Protein AF-A0A2V8HKM1-F1 (afdb_monomer_lite)

Radius of gyration: 19.68 Å; chains: 1; bounding box: 45×46×52 Å

Foldseek 3Di:
DDPLVLLLCPLLPVDDDPPPDDSVVRSVVVVVLLVLLVVVCVVPPDPFDDLVQLVVQLVSSCVSNPPVNVVSCVSRVDDSVNSSVSSRSVVRSVRVLCVVLNPWDADDLVLLVVQCVVPQVVQDDPNDGDDSVVCSVVSRRVSRVVVSVVVSVVVSVVSVVPDDDDDDPPPDPDD

Sequence (175 aa):
MTLTDLRAAIGLGVIQIPAGADPIAAGTQLMIDRQLELLEVQRFPPPEPQPAAVAAEAGRLKMTAAARLPQLMQTTGLNDQRIADIARDNLRIAAYIDQRFGITVQVSDEEVANYYRTHEAEFTRGGETILFEDAVATARQRASNERRRAIIDQWIRDLRTRADVALNPATASAP

Secondary structure (DSSP, 8-state):
--HHHHHHHHHTTSS-PPTTS-HHHHHHHHHHHHHHHHHHHHHSPPPPPPHHHHHHHHHHHHHHHGGGHHHHHHHH---HHHHHHHHHHHHHHHHHHHHHH-S-----HHHHHHHHHHTGGGTEETTEEPPHHHHHHHHHHHHHHHHHHHHHHHHHHHHHHHS--------PPP-

Structure (mmCIF, N/CA/C/O backbone):
data_AF-A0A2V8HKM1-F1
#
_entry.id   AF-A0A2V8HKM1-F1
#
loop_
_atom_site.group_PDB
_atom_site.id
_atom_site.type_symbol
_atom_site.label_atom_id
_atom_site.label_alt_id
_atom_site.label_comp_id
_atom_site.label_asym_id
_atom_site.label_entity_id
_atom_site.label_seq_id
_atom_site.pdbx_PDB_ins_code
_atom_site.Cartn_x
_atom_site.Cartn_y
_atom_site.Cartn_z
_atom_site.occupancy
_atom_site.B_iso_or_equiv
_atom_site.auth_seq_id
_atom_site.auth_comp_id
_atom_site.auth_asym_id
_atom_site.auth_atom_id
_atom_site.pdbx_PDB_model_num
ATOM 1 N N . MET A 1 1 ? 4.052 -10.557 -16.174 1.00 84.81 1 MET A N 1
ATOM 2 C CA . MET A 1 1 ? 4.865 -10.578 -14.940 1.00 84.81 1 MET A CA 1
ATOM 3 C C . MET A 1 1 ? 5.724 -11.831 -14.934 1.00 84.81 1 MET A C 1
ATOM 5 O O . MET A 1 1 ? 5.249 -12.879 -15.352 1.00 84.81 1 MET A O 1
ATOM 9 N N . THR A 1 2 ? 6.960 -11.720 -14.465 1.00 91.62 2 THR A N 1
ATOM 10 C CA . THR A 1 2 ? 7.938 -12.807 -14.335 1.00 91.62 2 THR A CA 1
ATOM 11 C C . THR A 1 2 ? 8.288 -13.073 -12.865 1.00 91.62 2 THR A C 1
ATOM 13 O O . THR A 1 2 ? 8.000 -12.258 -11.987 1.00 91.62 2 THR A O 1
ATOM 16 N N . LEU A 1 3 ? 8.973 -14.188 -12.581 1.00 91.06 3 LEU A N 1
ATOM 17 C CA . LEU A 1 3 ? 9.544 -14.446 -11.249 1.00 91.06 3 LEU A CA 1
ATOM 18 C C . LEU A 1 3 ? 10.564 -13.366 -10.842 1.00 91.06 3 LEU A C 1
ATOM 20 O O . LEU A 1 3 ? 10.710 -13.053 -9.662 1.00 91.06 3 LEU A O 1
ATOM 24 N N . THR A 1 4 ? 11.252 -12.777 -11.819 1.00 93.94 4 THR A N 1
ATOM 25 C CA . THR A 1 4 ? 12.186 -11.671 -11.606 1.00 93.94 4 THR A CA 1
ATOM 26 C C . THR A 1 4 ? 11.466 -10.408 -11.134 1.00 93.94 4 THR A C 1
ATOM 28 O O . THR A 1 4 ? 11.900 -9.802 -10.154 1.00 93.94 4 THR A O 1
ATOM 31 N N . ASP A 1 5 ? 10.330 -10.066 -11.752 1.00 94.00 5 ASP A N 1
ATOM 32 C CA . ASP A 1 5 ? 9.486 -8.943 -11.315 1.00 94.00 5 ASP A CA 1
ATOM 33 C C . ASP A 1 5 ? 8.982 -9.156 -9.883 1.00 94.00 5 ASP A C 1
ATOM 35 O O . ASP A 1 5 ? 8.984 -8.231 -9.072 1.00 94.00 5 ASP A O 1
ATOM 39 N N . LEU A 1 6 ? 8.599 -10.393 -9.548 1.00 95.94 6 LEU A N 1
ATOM 40 C CA . LEU A 1 6 ? 8.152 -10.739 -8.204 1.00 95.94 6 LEU A CA 1
ATOM 41 C C . LEU A 1 6 ? 9.266 -10.547 -7.163 1.00 95.94 6 LEU A C 1
ATOM 43 O O . LEU A 1 6 ? 9.050 -9.926 -6.122 1.00 95.94 6 LEU A O 1
ATOM 47 N N . ARG A 1 7 ? 10.479 -11.036 -7.450 1.00 95.31 7 ARG A N 1
ATOM 48 C CA . ARG A 1 7 ? 11.648 -10.856 -6.571 1.00 95.31 7 ARG A CA 1
ATOM 49 C C . ARG A 1 7 ? 11.988 -9.380 -6.372 1.00 95.31 7 ARG A C 1
ATOM 51 O O . ARG A 1 7 ? 12.264 -8.974 -5.246 1.00 95.31 7 ARG A O 1
ATOM 58 N N . ALA A 1 8 ? 11.931 -8.585 -7.440 1.00 96.31 8 ALA A N 1
ATOM 59 C CA . ALA A 1 8 ? 12.118 -7.138 -7.384 1.00 96.31 8 ALA A CA 1
ATOM 60 C C . ALA A 1 8 ? 11.070 -6.465 -6.482 1.00 96.31 8 ALA A C 1
ATOM 62 O O . ALA A 1 8 ? 11.432 -5.685 -5.601 1.00 96.31 8 ALA A O 1
ATOM 63 N N . ALA A 1 9 ? 9.789 -6.806 -6.651 1.00 97.31 9 ALA A N 1
ATOM 64 C CA . ALA A 1 9 ? 8.695 -6.241 -5.865 1.00 97.31 9 ALA A CA 1
ATOM 65 C C . ALA A 1 9 ? 8.812 -6.565 -4.367 1.00 97.31 9 ALA A C 1
ATOM 67 O O . ALA A 1 9 ? 8.634 -5.673 -3.538 1.00 97.31 9 ALA A O 1
ATOM 68 N N . ILE A 1 10 ? 9.162 -7.808 -4.016 1.00 96.75 10 ILE A N 1
ATOM 69 C CA . ILE A 1 10 ? 9.413 -8.207 -2.621 1.00 96.75 10 ILE A CA 1
ATOM 70 C C . ILE A 1 10 ? 10.637 -7.464 -2.071 1.00 96.75 10 ILE A C 1
ATOM 72 O O . ILE A 1 10 ? 10.583 -6.902 -0.981 1.00 96.75 10 ILE A O 1
ATOM 76 N N . GLY A 1 11 ? 11.742 -7.437 -2.823 1.00 96.25 11 GLY A N 1
ATOM 77 C CA . GLY A 1 11 ? 13.002 -6.839 -2.374 1.00 96.25 11 GLY A CA 1
ATOM 78 C C . GLY A 1 11 ? 12.931 -5.325 -2.155 1.00 96.25 11 GLY A C 1
ATOM 79 O O . GLY A 1 11 ? 13.565 -4.817 -1.235 1.00 96.25 11 GLY A O 1
ATOM 80 N N . LEU A 1 12 ? 12.139 -4.615 -2.963 1.00 97.62 12 LEU A N 1
ATOM 81 C CA . LEU A 1 12 ? 11.856 -3.184 -2.797 1.00 97.62 12 LEU A CA 1
ATOM 82 C C . LEU A 1 12 ? 10.738 -2.902 -1.776 1.00 97.62 12 LEU A C 1
ATOM 84 O O . LEU A 1 12 ? 10.466 -1.741 -1.481 1.00 97.62 12 LEU A O 1
ATOM 88 N N . GLY A 1 13 ? 10.059 -3.935 -1.266 1.00 96.69 13 GLY A N 1
ATOM 89 C CA . GLY A 1 13 ? 8.906 -3.793 -0.375 1.00 96.69 13 GLY A CA 1
ATOM 90 C C . GLY A 1 13 ? 7.668 -3.181 -1.035 1.00 96.69 13 GLY A C 1
ATOM 91 O O . GLY A 1 13 ? 6.828 -2.610 -0.343 1.00 96.69 13 GLY A O 1
ATOM 92 N N . VAL A 1 14 ? 7.545 -3.297 -2.362 1.00 97.56 14 VAL A N 1
ATOM 93 C CA . VAL A 1 14 ? 6.332 -2.928 -3.118 1.00 97.56 14 VAL A CA 1
ATOM 94 C C . VAL A 1 14 ? 5.162 -3.813 -2.698 1.00 97.56 14 VAL A C 1
ATOM 96 O O . VAL A 1 14 ? 4.033 -3.347 -2.594 1.00 97.56 14 VAL A O 1
ATOM 99 N N . ILE A 1 15 ? 5.455 -5.086 -2.435 1.00 96.81 15 ILE A N 1
ATOM 100 C CA . ILE A 1 15 ? 4.545 -6.039 -1.806 1.00 96.81 15 ILE A CA 1
ATOM 101 C C . ILE A 1 15 ? 5.209 -6.599 -0.548 1.00 96.81 15 ILE A C 1
ATOM 103 O O . ILE A 1 15 ? 6.432 -6.748 -0.495 1.00 96.81 15 ILE A O 1
ATOM 107 N N . GLN A 1 16 ? 4.405 -6.933 0.457 1.00 94.31 16 GLN A N 1
ATOM 108 C CA . GLN A 1 16 ? 4.875 -7.508 1.716 1.00 94.31 16 GLN A CA 1
ATOM 109 C C . GLN A 1 16 ? 4.317 -8.918 1.872 1.00 94.31 16 GLN A C 1
ATOM 111 O O . GLN A 1 16 ? 3.106 -9.119 1.844 1.00 94.31 16 GLN A O 1
ATOM 116 N N . ILE A 1 17 ? 5.208 -9.896 2.027 1.00 95.00 17 ILE A N 1
ATOM 117 C CA . ILE A 1 17 ? 4.816 -11.293 2.215 1.00 95.00 17 ILE A CA 1
ATOM 118 C C . ILE A 1 17 ? 4.421 -11.504 3.683 1.00 95.00 17 ILE A C 1
ATOM 120 O O . ILE A 1 17 ? 5.228 -11.191 4.563 1.00 95.00 17 ILE A O 1
ATOM 124 N N . PRO A 1 18 ? 3.219 -12.040 3.969 1.00 91.88 18 PRO A N 1
ATOM 125 C CA . PRO A 1 18 ? 2.830 -12.395 5.329 1.00 91.88 18 PRO A CA 1
ATOM 126 C C . PRO A 1 18 ? 3.816 -13.380 5.967 1.00 91.88 18 PRO A C 1
ATOM 128 O O . PRO A 1 18 ? 4.324 -14.289 5.307 1.00 91.88 18 PRO A O 1
ATOM 131 N N . ALA A 1 19 ? 4.071 -13.223 7.267 1.00 91.44 19 ALA A N 1
ATOM 132 C CA . ALA A 1 19 ? 4.959 -14.122 7.996 1.00 91.44 19 ALA A CA 1
ATOM 133 C C . ALA A 1 19 ? 4.460 -15.577 7.909 1.00 91.44 19 ALA A C 1
ATOM 135 O O . ALA A 1 19 ? 3.284 -15.851 8.135 1.00 91.44 19 ALA A O 1
ATOM 136 N N . GLY A 1 20 ? 5.360 -16.504 7.570 1.00 92.19 20 GLY A N 1
ATOM 137 C CA . GLY A 1 20 ? 5.046 -17.931 7.429 1.00 92.19 20 GLY A CA 1
ATOM 138 C C . GLY A 1 20 ? 4.377 -18.339 6.109 1.00 92.19 20 GLY A C 1
ATOM 139 O O . GLY A 1 20 ? 4.155 -19.530 5.908 1.00 92.19 20 GLY A O 1
ATOM 140 N N . ALA A 1 21 ? 4.080 -17.403 5.200 1.00 94.25 21 ALA A N 1
ATOM 141 C CA . ALA A 1 21 ? 3.540 -17.722 3.878 1.00 94.25 21 ALA A CA 1
ATOM 142 C C . ALA A 1 21 ? 4.644 -18.101 2.872 1.00 94.25 21 ALA A C 1
ATOM 144 O O . ALA A 1 21 ? 5.771 -17.611 2.959 1.00 94.25 21 ALA A O 1
ATOM 145 N N . ASP A 1 22 ? 4.302 -18.923 1.872 1.00 94.38 22 ASP A N 1
ATOM 146 C CA . ASP A 1 22 ? 5.178 -19.174 0.724 1.00 94.38 22 ASP A CA 1
ATOM 147 C C . ASP A 1 22 ? 5.366 -17.871 -0.085 1.00 94.38 22 ASP A C 1
ATOM 149 O O . ASP A 1 22 ? 4.377 -17.321 -0.590 1.00 94.38 22 ASP A O 1
ATOM 153 N N . PRO A 1 23 ? 6.602 -17.354 -0.235 1.00 92.94 23 PRO A N 1
ATOM 154 C CA . PRO A 1 23 ? 6.833 -16.067 -0.889 1.00 92.94 23 PRO A CA 1
ATOM 155 C C . PRO A 1 23 ? 6.437 -16.029 -2.364 1.00 92.94 23 PRO A C 1
ATOM 157 O O . PRO A 1 23 ? 6.061 -14.969 -2.864 1.00 92.94 23 PRO A O 1
ATOM 160 N N . ILE A 1 24 ? 6.522 -17.159 -3.072 1.00 93.25 24 ILE A N 1
ATOM 161 C CA . ILE A 1 24 ? 6.178 -17.231 -4.492 1.00 93.25 24 ILE A CA 1
ATOM 162 C C . ILE A 1 24 ? 4.661 -17.234 -4.636 1.00 93.25 24 ILE A C 1
ATOM 164 O O . ILE A 1 24 ? 4.122 -16.414 -5.378 1.00 93.25 24 ILE A O 1
ATOM 168 N N . ALA A 1 25 ? 3.965 -18.112 -3.915 1.00 92.75 25 ALA A N 1
ATOM 169 C CA . ALA A 1 25 ? 2.516 -18.227 -4.006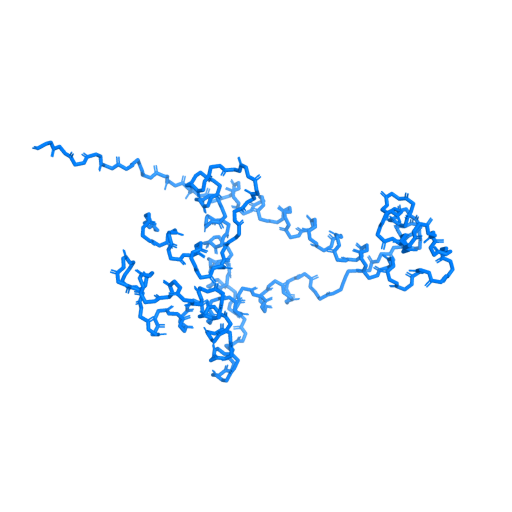 1.00 92.75 25 ALA A CA 1
ATOM 170 C C . ALA A 1 25 ? 1.822 -16.948 -3.512 1.00 92.75 25 ALA A C 1
ATOM 172 O O . ALA A 1 25 ? 1.044 -16.346 -4.254 1.00 92.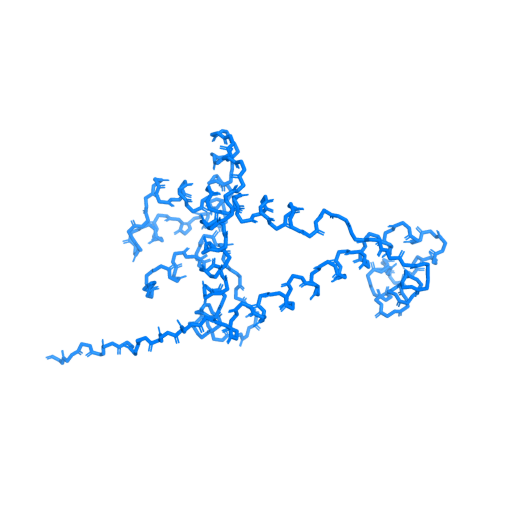75 25 ALA A O 1
ATOM 173 N N . ALA A 1 26 ? 2.148 -16.485 -2.299 1.00 95.06 26 ALA A N 1
ATOM 174 C CA . ALA A 1 26 ? 1.550 -15.276 -1.733 1.00 95.06 26 ALA A CA 1
ATOM 175 C C . ALA A 1 26 ? 1.937 -14.027 -2.533 1.00 95.06 26 ALA A C 1
ATOM 177 O O . ALA A 1 26 ? 1.089 -13.192 -2.846 1.00 95.06 26 ALA A O 1
ATOM 178 N N . GLY A 1 27 ? 3.206 -13.923 -2.928 1.00 95.56 27 GLY A N 1
ATOM 179 C CA . GLY A 1 27 ? 3.693 -12.796 -3.706 1.00 95.56 27 GLY A CA 1
ATOM 180 C C . GLY A 1 27 ? 3.072 -12.718 -5.102 1.00 95.56 27 GLY A C 1
ATOM 181 O O . GLY A 1 27 ? 2.729 -11.629 -5.556 1.00 95.56 27 GLY A O 1
ATOM 182 N N . THR A 1 28 ? 2.846 -13.860 -5.758 1.00 95.44 28 THR A N 1
ATOM 183 C CA . THR A 1 28 ? 2.128 -13.911 -7.042 1.00 95.44 28 THR A CA 1
ATOM 184 C C . THR A 1 28 ? 0.710 -13.371 -6.895 1.00 95.44 28 THR A C 1
ATOM 186 O O . THR A 1 28 ? 0.285 -12.571 -7.725 1.00 95.44 28 THR A O 1
ATOM 189 N N . GLN A 1 29 ? -0.007 -13.748 -5.830 1.00 95.12 29 GLN A N 1
ATOM 190 C CA . GLN A 1 29 ? -1.346 -13.214 -5.581 1.00 95.12 29 GLN A CA 1
ATOM 191 C C . GLN A 1 29 ? -1.313 -11.696 -5.381 1.00 95.12 29 GLN A C 1
ATOM 193 O O . GLN A 1 29 ? -2.021 -10.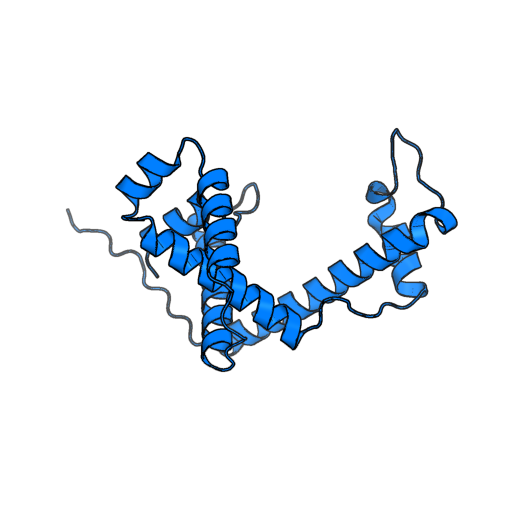993 -6.095 1.00 95.12 29 GLN A O 1
ATOM 198 N N . LEU A 1 30 ? -0.437 -11.178 -4.521 1.00 96.31 30 LEU A N 1
ATOM 199 C CA . LEU A 1 30 ? -0.320 -9.732 -4.285 1.00 96.31 30 LEU A CA 1
ATOM 200 C C . LEU A 1 30 ? 0.053 -8.951 -5.552 1.00 96.31 30 LEU A C 1
ATOM 202 O O . LEU A 1 30 ? -0.420 -7.839 -5.776 1.00 96.31 30 LEU A O 1
ATOM 206 N N . MET A 1 31 ? 0.886 -9.531 -6.415 1.00 96.62 31 MET A N 1
ATOM 207 C CA . MET A 1 31 ? 1.200 -8.907 -7.693 1.00 96.62 31 MET A CA 1
ATOM 208 C C . MET A 1 31 ? 0.022 -8.922 -8.664 1.00 96.62 31 MET A C 1
ATOM 210 O O . MET A 1 31 ? -0.129 -7.959 -9.410 1.00 96.62 31 MET A O 1
ATOM 214 N N . ILE A 1 32 ? -0.806 -9.973 -8.669 1.00 95.88 32 ILE A N 1
ATOM 215 C CA . ILE A 1 32 ? -2.053 -9.978 -9.447 1.00 95.88 32 ILE A CA 1
ATOM 216 C C . ILE A 1 32 ? -2.936 -8.811 -9.002 1.00 95.88 32 ILE A C 1
ATOM 218 O O . ILE A 1 32 ? -3.375 -8.056 -9.863 1.00 95.88 32 ILE A O 1
ATOM 222 N N . ASP A 1 33 ? -3.129 -8.611 -7.692 1.00 96.81 33 ASP A N 1
ATOM 223 C CA . ASP A 1 33 ? -3.909 -7.475 -7.171 1.00 96.81 33 ASP A CA 1
ATOM 224 C C . ASP A 1 33 ? -3.374 -6.149 -7.697 1.00 96.81 33 ASP A C 1
ATOM 226 O O . ASP A 1 33 ? -4.100 -5.390 -8.336 1.00 96.81 33 ASP A O 1
ATOM 230 N N . ARG A 1 34 ? -2.065 -5.932 -7.543 1.00 97.25 34 ARG A N 1
ATOM 231 C CA . ARG A 1 34 ? -1.400 -4.732 -8.046 1.00 97.25 34 ARG A CA 1
ATOM 232 C C . ARG A 1 34 ? -1.602 -4.532 -9.552 1.00 97.25 34 ARG A C 1
ATOM 234 O O . ARG A 1 34 ? -1.778 -3.406 -10.006 1.00 97.25 34 ARG A O 1
ATOM 241 N N . GLN A 1 35 ? -1.532 -5.595 -10.356 1.00 96.50 35 GLN A N 1
ATOM 242 C CA . GLN A 1 35 ? -1.748 -5.482 -11.802 1.00 96.50 35 GLN A CA 1
ATOM 243 C C . GLN A 1 35 ? -3.197 -5.114 -12.131 1.00 96.50 35 GLN A C 1
ATOM 245 O O . GLN A 1 35 ? -3.422 -4.296 -13.020 1.00 96.50 35 GLN A O 1
ATOM 250 N N . LEU A 1 36 ? -4.172 -5.662 -11.404 1.00 96.94 36 LEU A N 1
ATOM 251 C CA . LEU A 1 36 ? -5.580 -5.297 -11.565 1.00 96.94 36 LEU A CA 1
ATOM 252 C C . LEU A 1 36 ? -5.823 -3.827 -11.201 1.00 96.94 36 LEU A C 1
ATOM 254 O O . LEU A 1 36 ? -6.510 -3.120 -11.937 1.00 96.94 36 LEU A O 1
ATOM 258 N N . GLU A 1 37 ? -5.200 -3.335 -10.130 1.00 97.69 37 GLU A N 1
ATOM 259 C CA . GLU A 1 37 ? -5.225 -1.912 -9.777 1.00 97.69 37 GLU A CA 1
ATOM 260 C C . GLU A 1 37 ? -4.617 -1.045 -10.887 1.00 97.69 37 GLU A C 1
ATOM 262 O O . GLU A 1 37 ? -5.204 -0.038 -11.277 1.00 97.69 37 GLU A O 1
ATOM 267 N N . LEU A 1 38 ? -3.474 -1.448 -11.452 1.00 97.44 38 LEU A N 1
ATOM 268 C CA . LEU A 1 38 ? -2.834 -0.721 -12.552 1.00 97.44 38 LEU A CA 1
ATOM 269 C C . LEU A 1 38 ? -3.674 -0.703 -13.831 1.00 97.44 38 LEU A C 1
ATOM 271 O O . LEU A 1 38 ? -3.617 0.279 -14.572 1.00 97.44 38 LEU A O 1
ATOM 275 N N . LEU A 1 39 ? -4.450 -1.752 -14.107 1.00 97.06 39 LEU A N 1
ATOM 276 C CA . LEU A 1 39 ? -5.396 -1.760 -15.226 1.00 97.06 39 LEU A CA 1
ATOM 277 C C . LEU A 1 39 ? -6.515 -0.736 -15.009 1.00 97.06 39 LEU A C 1
ATOM 279 O O . LEU A 1 39 ? -6.859 0.009 -15.928 1.00 97.06 39 LEU A O 1
ATOM 283 N N . GLU A 1 40 ? -7.037 -0.635 -13.788 1.00 97.44 40 GLU A N 1
ATOM 284 C CA . GLU A 1 40 ? -8.044 0.373 -13.446 1.00 97.44 40 GLU A CA 1
ATOM 285 C C . GLU A 1 40 ? -7.463 1.795 -13.488 1.00 97.44 40 GLU A C 1
ATOM 287 O O . GLU A 1 40 ? -8.103 2.694 -14.031 1.00 97.44 40 GLU A O 1
ATOM 292 N N . VAL A 1 41 ? -6.224 1.994 -13.022 1.00 98.06 41 VAL A N 1
ATOM 293 C CA . VAL A 1 41 ? -5.476 3.260 -13.147 1.00 98.06 41 VAL A CA 1
ATOM 294 C C . VAL A 1 41 ? -5.237 3.638 -14.610 1.00 98.06 41 VAL A C 1
ATOM 296 O O . VAL A 1 41 ? -5.253 4.816 -14.950 1.00 98.06 41 VAL A O 1
ATOM 299 N N . GLN A 1 42 ? -4.997 2.678 -15.504 1.00 96.81 42 GLN A N 1
ATOM 300 C CA . GLN A 1 42 ? -4.868 2.966 -16.937 1.00 96.81 42 GLN A CA 1
ATOM 301 C C . GLN A 1 42 ? -6.207 3.379 -17.550 1.00 96.81 42 GLN A C 1
ATOM 303 O O . GLN A 1 42 ? -6.255 4.288 -18.377 1.00 96.81 42 GLN A O 1
ATOM 308 N N . ARG A 1 43 ? -7.298 2.732 -17.127 1.00 96.31 43 ARG A N 1
ATOM 309 C CA . ARG A 1 43 ? -8.654 3.026 -17.600 1.00 96.31 43 ARG A CA 1
ATOM 310 C C . ARG A 1 43 ? -9.177 4.369 -17.091 1.00 96.31 43 ARG A C 1
ATOM 312 O O . ARG A 1 43 ? -9.886 5.066 -17.813 1.00 96.31 43 ARG A O 1
ATOM 319 N N . PHE A 1 44 ? -8.832 4.716 -15.857 1.00 96.50 44 PHE A N 1
ATOM 320 C CA . PHE A 1 44 ? -9.271 5.918 -15.160 1.00 96.50 44 PHE A CA 1
ATOM 321 C C . PHE A 1 44 ? -8.055 6.605 -14.521 1.00 96.50 44 PHE A C 1
ATOM 323 O O . PHE A 1 44 ? -7.841 6.493 -13.311 1.00 96.50 44 PHE A O 1
ATOM 330 N N . PRO A 1 45 ? -7.225 7.285 -15.331 1.00 95.75 45 PRO A N 1
ATOM 331 C CA . PRO A 1 45 ? -5.962 7.832 -14.864 1.00 95.75 45 PRO A CA 1
ATOM 332 C C . PRO A 1 45 ? -6.174 8.943 -13.831 1.00 95.75 45 PRO A C 1
ATOM 334 O O . PRO A 1 45 ? -6.863 9.924 -14.128 1.00 95.75 45 PRO A O 1
ATOM 337 N N . PRO A 1 46 ? -5.560 8.832 -12.638 1.00 96.25 46 PRO A N 1
ATOM 338 C CA . PRO A 1 46 ? -5.474 9.951 -11.715 1.00 96.25 46 PRO A CA 1
ATOM 339 C C . PRO A 1 46 ? -4.492 11.002 -12.261 1.00 96.25 46 PRO A C 1
ATOM 341 O O . PRO A 1 46 ? -3.729 10.71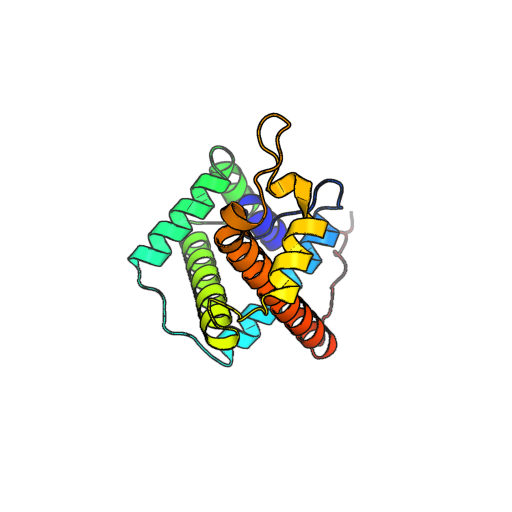7 -13.195 1.00 96.25 46 PRO A O 1
ATOM 344 N N . PRO A 1 47 ? -4.458 12.211 -11.671 1.00 95.94 47 PRO A N 1
ATOM 345 C CA . PRO A 1 47 ? -3.427 13.194 -11.971 1.00 95.94 47 PRO A CA 1
ATOM 346 C C . PRO A 1 47 ? -2.026 12.597 -11.829 1.00 95.94 47 PRO A C 1
ATOM 348 O O . PRO A 1 47 ? -1.748 11.839 -10.897 1.00 95.94 47 PRO A O 1
ATOM 351 N N . GLU A 1 48 ? -1.135 12.955 -12.748 1.00 96.81 48 GLU A N 1
ATOM 352 C CA . GLU A 1 48 ? 0.241 12.476 -12.677 1.00 96.81 48 GLU A CA 1
ATOM 353 C C . GLU A 1 48 ? 0.957 13.019 -11.430 1.00 96.81 48 GLU A C 1
ATOM 355 O O . GLU A 1 48 ? 0.857 14.219 -11.140 1.00 96.81 48 GLU A O 1
ATOM 360 N N . PRO A 1 49 ? 1.695 12.171 -10.687 1.00 98.19 49 PRO A N 1
ATOM 361 C CA . PRO A 1 49 ? 2.443 12.616 -9.524 1.00 98.19 49 PRO A CA 1
ATOM 362 C C . PRO A 1 49 ? 3.531 13.620 -9.903 1.00 98.19 49 PRO A C 1
ATOM 364 O O . PRO A 1 49 ? 4.184 13.512 -10.942 1.00 98.19 49 PRO A O 1
ATOM 367 N N . GLN A 1 50 ? 3.785 14.570 -9.005 1.00 98.31 50 GLN A N 1
ATOM 368 C CA . GLN A 1 50 ? 4.878 15.521 -9.176 1.00 98.31 50 GLN A CA 1
ATO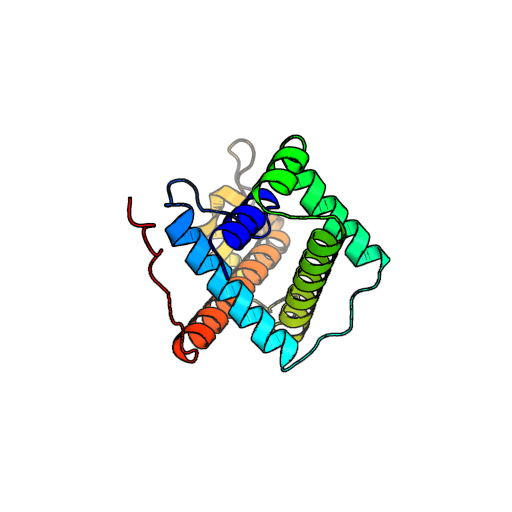M 369 C C . GLN A 1 50 ? 6.235 14.794 -9.187 1.00 98.31 50 GLN A C 1
ATOM 371 O O . GLN A 1 50 ? 6.437 13.889 -8.370 1.00 98.31 50 GLN A O 1
ATOM 376 N N . PRO A 1 51 ? 7.211 15.212 -10.018 1.00 98.31 51 PRO A N 1
ATOM 377 C CA . PRO A 1 51 ? 8.514 14.547 -10.101 1.00 98.31 51 PRO A CA 1
ATOM 378 C C . PRO A 1 51 ? 9.231 14.406 -8.749 1.00 98.31 51 PRO A C 1
ATOM 380 O O . PRO A 1 51 ? 9.835 13.374 -8.468 1.00 98.31 51 PRO A O 1
ATOM 383 N N . ALA A 1 52 ? 9.111 15.410 -7.874 1.00 98.44 52 ALA A N 1
ATOM 384 C CA . ALA A 1 52 ? 9.682 15.369 -6.528 1.00 98.44 52 ALA A CA 1
ATOM 385 C C . ALA A 1 52 ? 9.051 14.278 -5.640 1.00 98.44 52 ALA A C 1
ATOM 387 O O . ALA A 1 52 ? 9.758 13.631 -4.870 1.00 98.44 52 ALA A O 1
ATOM 388 N N . ALA A 1 53 ? 7.744 14.032 -5.777 1.00 98.62 53 ALA A N 1
ATOM 389 C CA . ALA A 1 53 ? 7.059 12.961 -5.055 1.00 98.62 53 ALA A CA 1
ATOM 390 C C . ALA A 1 53 ? 7.515 11.580 -5.548 1.00 98.62 53 ALA A C 1
ATOM 392 O O . ALA A 1 53 ? 7.788 10.699 -4.735 1.00 98.62 53 ALA A O 1
ATOM 393 N N . VAL A 1 54 ? 7.683 11.413 -6.867 1.00 98.81 54 VAL A N 1
ATOM 394 C CA . VAL A 1 54 ? 8.231 10.177 -7.454 1.00 98.81 54 VAL A CA 1
ATOM 395 C C . VAL A 1 54 ? 9.651 9.920 -6.948 1.00 98.81 54 VAL A C 1
ATOM 397 O O . VAL A 1 54 ? 9.963 8.800 -6.552 1.00 98.81 54 VAL A O 1
ATOM 400 N N . ALA A 1 55 ? 10.502 10.948 -6.904 1.00 98.69 55 ALA A N 1
ATOM 401 C CA . ALA A 1 55 ? 11.866 10.824 -6.393 1.00 98.69 55 ALA A CA 1
ATOM 402 C C . ALA A 1 55 ? 11.902 10.448 -4.900 1.00 98.69 55 ALA A C 1
ATOM 404 O O . ALA A 1 55 ? 12.697 9.595 -4.504 1.00 98.69 55 ALA A O 1
ATOM 405 N N . ALA A 1 56 ? 11.026 11.040 -4.082 1.00 98.75 56 ALA A N 1
ATOM 406 C CA . ALA A 1 56 ? 10.912 10.714 -2.662 1.00 98.75 56 ALA A CA 1
ATOM 407 C C . ALA A 1 56 ? 10.467 9.258 -2.443 1.00 98.75 56 ALA A C 1
ATOM 409 O O . ALA A 1 56 ? 11.081 8.531 -1.661 1.00 98.75 56 ALA A O 1
ATOM 410 N N . GLU A 1 57 ? 9.453 8.806 -3.182 1.00 98.75 57 GLU A N 1
ATOM 411 C CA . GLU A 1 57 ? 8.968 7.427 -3.112 1.00 98.75 57 GLU A CA 1
ATOM 412 C C . GLU A 1 57 ? 10.013 6.429 -3.634 1.00 98.75 57 GLU A C 1
ATOM 414 O O . GLU A 1 57 ? 10.269 5.408 -2.999 1.00 98.75 57 GLU A O 1
ATOM 419 N N . ALA A 1 58 ? 10.709 6.745 -4.729 1.00 98.75 58 ALA A N 1
ATOM 420 C CA . ALA A 1 58 ? 11.829 5.940 -5.211 1.00 98.75 58 ALA A CA 1
ATOM 421 C C . ALA A 1 58 ? 12.945 5.840 -4.156 1.00 98.75 58 ALA A C 1
ATOM 423 O O . ALA A 1 58 ? 13.505 4.764 -3.944 1.00 98.75 58 ALA A O 1
ATOM 424 N N . GLY A 1 59 ? 13.240 6.941 -3.456 1.00 98.62 59 GLY A N 1
ATOM 425 C CA . GLY A 1 59 ? 14.146 6.958 -2.310 1.00 98.62 59 GLY A CA 1
ATOM 426 C C . GLY A 1 59 ? 13.686 6.019 -1.193 1.00 98.62 59 GLY A C 1
ATOM 427 O O . GLY A 1 59 ? 14.489 5.232 -0.693 1.00 98.62 59 GLY A O 1
ATOM 428 N N . ARG A 1 60 ? 12.390 6.025 -0.855 1.00 98.50 60 ARG A N 1
ATOM 429 C CA . ARG A 1 60 ? 11.796 5.100 0.124 1.00 98.50 60 ARG A CA 1
ATOM 430 C C . ARG A 1 60 ? 11.985 3.638 -0.279 1.00 98.50 60 ARG A C 1
ATOM 432 O O . ARG A 1 60 ? 12.476 2.861 0.534 1.00 98.50 60 ARG A O 1
ATOM 439 N N . LEU A 1 61 ? 11.672 3.276 -1.524 1.00 98.50 61 LEU A N 1
ATOM 440 C CA . LEU A 1 61 ? 11.842 1.905 -2.029 1.00 98.50 61 LEU A CA 1
ATOM 441 C C . LEU A 1 61 ? 13.305 1.440 -1.940 1.00 98.50 61 LEU A C 1
ATOM 443 O O . LEU A 1 61 ? 13.591 0.321 -1.511 1.00 98.50 61 LEU A O 1
ATOM 447 N N . LYS A 1 62 ? 14.255 2.321 -2.284 1.00 98.38 62 LYS A N 1
ATOM 448 C CA . LYS A 1 62 ? 15.693 2.046 -2.136 1.00 98.38 62 LYS A CA 1
ATOM 449 C C . LYS A 1 62 ? 16.092 1.867 -0.672 1.00 98.38 62 LYS A C 1
ATOM 451 O O . LYS A 1 62 ? 16.847 0.948 -0.367 1.00 98.38 62 LYS A O 1
ATOM 456 N N . MET A 1 63 ? 15.572 2.698 0.233 1.00 97.81 63 MET A N 1
ATOM 457 C CA . MET A 1 63 ? 15.811 2.559 1.674 1.00 97.81 63 MET A CA 1
ATOM 458 C C . MET A 1 63 ? 15.244 1.253 2.233 1.00 97.81 63 MET A C 1
ATOM 460 O O . MET A 1 63 ? 15.882 0.654 3.089 1.00 97.81 63 MET A O 1
ATOM 464 N N . THR A 1 64 ? 14.099 0.774 1.741 1.00 96.69 64 THR A N 1
ATOM 465 C CA . THR A 1 64 ? 13.547 -0.529 2.144 1.00 96.69 64 THR A CA 1
ATOM 466 C C . THR A 1 64 ? 14.470 -1.687 1.756 1.00 96.69 64 THR A C 1
ATOM 468 O O . THR A 1 64 ? 14.685 -2.593 2.560 1.00 96.69 64 THR A O 1
ATOM 471 N N . ALA A 1 65 ? 15.069 -1.641 0.564 1.00 95.75 65 ALA A N 1
ATOM 472 C CA . ALA A 1 65 ? 16.070 -2.627 0.151 1.00 95.75 65 ALA A CA 1
ATOM 473 C C . ALA A 1 65 ? 17.422 -2.447 0.878 1.00 95.75 65 ALA A C 1
ATOM 475 O O . ALA A 1 65 ? 18.148 -3.423 1.093 1.00 95.75 65 ALA A O 1
ATOM 476 N N . ALA A 1 66 ? 17.757 -1.215 1.272 1.00 96.06 66 ALA A N 1
ATOM 477 C CA . ALA A 1 66 ? 18.960 -0.837 2.014 1.00 96.06 66 ALA A CA 1
ATOM 478 C C . ALA A 1 66 ? 20.237 -1.491 1.444 1.00 96.06 66 ALA A C 1
ATOM 480 O O . ALA A 1 66 ? 20.499 -1.441 0.242 1.00 96.06 66 ALA A O 1
ATOM 481 N N . ALA A 1 67 ? 21.025 -2.151 2.300 1.00 96.81 67 ALA A N 1
ATOM 482 C CA . ALA A 1 67 ? 22.270 -2.824 1.932 1.00 96.81 67 ALA A CA 1
ATOM 483 C C . ALA A 1 67 ? 22.095 -3.941 0.882 1.00 96.81 67 ALA A C 1
ATOM 485 O O . ALA A 1 67 ? 23.068 -4.329 0.240 1.00 96.81 67 ALA A O 1
ATOM 486 N N . ARG A 1 68 ? 20.873 -4.457 0.680 1.00 96.31 68 ARG A N 1
ATOM 487 C CA . ARG A 1 68 ? 20.582 -5.496 -0.323 1.00 96.31 68 ARG A CA 1
ATOM 488 C C . ARG A 1 68 ? 20.339 -4.921 -1.716 1.00 96.31 68 ARG A C 1
ATOM 490 O O . ARG A 1 68 ? 20.310 -5.687 -2.677 1.00 96.31 68 ARG A O 1
ATOM 497 N N . LEU A 1 69 ? 20.174 -3.602 -1.845 1.00 97.56 69 LEU A N 1
ATOM 498 C CA . LEU A 1 69 ? 19.821 -2.957 -3.108 1.00 97.56 69 LEU A CA 1
ATOM 499 C C . LEU A 1 69 ? 20.791 -3.292 -4.260 1.00 97.56 69 LEU A C 1
ATOM 501 O O . LEU A 1 69 ? 20.290 -3.682 -5.313 1.00 97.56 69 LEU A O 1
ATOM 505 N N . PRO A 1 70 ? 22.133 -3.247 -4.105 1.00 97.75 70 PRO A N 1
ATOM 506 C CA . PRO A 1 70 ? 23.040 -3.561 -5.215 1.00 97.75 70 PRO A CA 1
ATOM 507 C C . PRO A 1 70 ? 22.879 -4.996 -5.734 1.00 97.75 70 PRO A C 1
ATOM 509 O O . PRO A 1 70 ? 22.799 -5.224 -6.941 1.00 97.75 70 PRO A O 1
ATOM 512 N N . GLN A 1 71 ? 22.762 -5.968 -4.824 1.00 97.12 71 GLN A N 1
ATOM 513 C CA . GLN A 1 71 ? 22.540 -7.369 -5.184 1.00 97.12 71 GLN A CA 1
ATOM 514 C C . GLN A 1 71 ? 21.163 -7.569 -5.830 1.00 97.12 71 GLN A C 1
ATOM 516 O O . GLN A 1 71 ? 21.021 -8.325 -6.794 1.00 97.12 71 GLN A O 1
ATOM 521 N N . LEU A 1 72 ? 20.138 -6.880 -5.325 1.00 96.88 72 LEU A N 1
ATOM 522 C CA . LEU A 1 72 ? 18.799 -6.922 -5.899 1.00 96.88 72 LEU A CA 1
ATOM 523 C C . LEU A 1 72 ? 18.807 -6.380 -7.334 1.00 96.88 72 LEU A C 1
ATOM 525 O O . LEU A 1 72 ? 18.267 -7.029 -8.226 1.00 96.88 72 LEU A O 1
ATOM 529 N N . MET A 1 73 ? 19.476 -5.251 -7.581 1.00 97.56 73 MET A N 1
ATOM 530 C CA . MET A 1 73 ? 19.638 -4.671 -8.919 1.00 97.56 73 MET A CA 1
ATOM 531 C C . MET A 1 73 ? 20.346 -5.633 -9.873 1.00 97.56 73 MET A C 1
ATOM 533 O O . MET A 1 73 ? 19.844 -5.897 -10.963 1.00 97.56 73 MET A O 1
ATOM 537 N N . GLN A 1 74 ? 21.447 -6.245 -9.433 1.00 96.88 74 GLN A N 1
ATOM 538 C CA . GLN A 1 74 ? 22.194 -7.211 -10.240 1.00 96.88 74 GLN A CA 1
ATOM 539 C C . GLN A 1 74 ? 21.368 -8.457 -10.598 1.00 96.88 74 GLN A C 1
ATOM 541 O O . GLN A 1 74 ? 21.420 -8.932 -11.729 1.00 96.88 74 GLN A O 1
ATOM 546 N N . THR A 1 75 ? 20.606 -8.997 -9.644 1.00 95.38 75 THR A N 1
ATOM 547 C CA . THR A 1 75 ? 19.870 -10.263 -9.823 1.00 95.38 75 THR A CA 1
ATOM 548 C C . THR A 1 75 ? 18.519 -10.098 -10.514 1.00 95.38 75 THR A C 1
ATOM 550 O O . THR A 1 75 ? 17.967 -11.084 -11.003 1.00 95.38 75 THR A O 1
ATOM 553 N N . THR A 1 76 ? 17.979 -8.876 -10.558 1.00 95.88 76 THR A N 1
ATOM 554 C CA . THR A 1 76 ? 16.659 -8.599 -11.145 1.00 95.88 76 THR A CA 1
ATOM 555 C C . THR A 1 76 ? 16.685 -7.703 -12.378 1.00 95.88 76 THR A C 1
ATOM 557 O O . THR A 1 76 ? 15.662 -7.560 -13.042 1.00 95.88 76 THR A O 1
ATOM 560 N N . GLY A 1 77 ? 17.828 -7.091 -12.696 1.00 94.00 77 GLY A N 1
ATOM 561 C CA . GLY A 1 77 ? 17.919 -6.083 -13.753 1.00 94.00 77 GLY A CA 1
ATOM 562 C C . GLY A 1 77 ? 17.246 -4.755 -13.393 1.00 94.00 77 GLY A C 1
ATOM 563 O O . GLY A 1 77 ? 17.076 -3.902 -14.265 1.00 94.00 77 GLY A O 1
ATOM 564 N N . LEU A 1 78 ? 16.854 -4.557 -12.126 1.00 96.06 78 LEU A N 1
ATOM 565 C CA . LEU A 1 78 ? 16.398 -3.259 -11.641 1.00 96.06 78 LEU A CA 1
ATOM 566 C C . LEU A 1 78 ? 17.494 -2.208 -11.847 1.00 96.06 78 LEU A C 1
ATOM 568 O O . LEU A 1 78 ? 18.656 -2.407 -11.498 1.00 96.06 78 LEU A O 1
ATOM 572 N N . ASN A 1 79 ? 17.084 -1.057 -12.361 1.00 97.31 79 ASN A N 1
ATOM 573 C CA . ASN A 1 79 ? 17.894 0.147 -12.442 1.00 97.31 79 ASN A CA 1
ATOM 574 C C . ASN A 1 79 ? 17.107 1.328 -11.855 1.00 97.31 79 ASN A C 1
ATOM 576 O O . ASN A 1 79 ? 15.929 1.194 -11.510 1.00 97.31 79 ASN A O 1
ATOM 580 N N . ASP A 1 80 ? 17.749 2.487 -11.743 1.00 97.94 80 ASP A N 1
ATOM 581 C CA . ASP A 1 80 ? 17.124 3.665 -11.138 1.00 97.94 80 ASP A CA 1
ATOM 582 C C . ASP A 1 80 ? 15.854 4.117 -11.867 1.00 97.94 80 ASP A C 1
ATOM 584 O O . ASP A 1 80 ? 14.890 4.503 -11.207 1.00 97.94 80 ASP A O 1
ATOM 588 N N . GLN A 1 81 ? 15.819 4.002 -13.199 1.00 98.19 81 GLN A N 1
ATOM 589 C CA . GLN A 1 81 ? 14.629 4.331 -13.983 1.00 98.19 81 GLN A CA 1
ATOM 590 C C . GLN A 1 81 ? 13.467 3.394 -13.641 1.00 98.19 81 GLN A C 1
ATOM 592 O O . GLN A 1 81 ? 12.371 3.859 -13.356 1.00 98.19 81 GLN A O 1
ATOM 597 N N . ARG A 1 82 ? 13.710 2.080 -13.578 1.00 97.62 82 ARG A N 1
ATOM 598 C CA . ARG A 1 82 ? 12.681 1.095 -13.212 1.00 97.62 82 ARG A CA 1
ATOM 599 C C . ARG A 1 82 ? 12.165 1.306 -11.792 1.00 97.62 82 ARG A C 1
ATOM 601 O O . ARG A 1 82 ? 10.975 1.134 -11.553 1.00 97.62 82 ARG A O 1
ATOM 608 N N . ILE A 1 83 ? 13.028 1.698 -10.855 1.00 98.56 83 ILE A N 1
ATOM 609 C CA . ILE A 1 83 ? 12.606 2.039 -9.489 1.00 98.56 83 ILE A CA 1
ATOM 610 C C . ILE A 1 83 ? 11.733 3.304 -9.495 1.00 98.56 83 ILE A C 1
ATOM 612 O O . ILE A 1 83 ? 10.721 3.341 -8.798 1.00 98.56 83 ILE A O 1
ATOM 616 N N . ALA A 1 84 ? 12.083 4.316 -10.295 1.00 98.62 84 ALA A N 1
ATOM 617 C CA . ALA A 1 84 ? 11.271 5.521 -10.453 1.00 98.62 84 ALA A CA 1
ATOM 618 C C . ALA A 1 84 ? 9.907 5.229 -11.107 1.00 98.62 84 ALA A C 1
ATOM 620 O O . ALA A 1 84 ? 8.894 5.767 -10.663 1.00 98.62 84 ALA A O 1
ATOM 621 N N . ASP A 1 85 ? 9.856 4.338 -12.097 1.00 98.31 85 ASP A N 1
ATOM 622 C CA . ASP A 1 85 ? 8.604 3.907 -12.729 1.00 98.31 85 ASP A CA 1
ATOM 623 C C . ASP A 1 85 ? 7.694 3.192 -11.714 1.00 98.31 85 ASP A C 1
ATOM 625 O O . ASP A 1 85 ? 6.521 3.532 -11.580 1.00 98.31 85 ASP A O 1
ATOM 629 N N . ILE A 1 86 ? 8.251 2.272 -10.915 1.00 98.31 86 ILE A N 1
ATOM 630 C CA . ILE A 1 86 ? 7.519 1.587 -9.835 1.00 98.31 86 ILE A CA 1
ATOM 631 C C . ILE A 1 86 ? 7.004 2.589 -8.791 1.00 98.31 86 ILE A C 1
ATOM 633 O O . ILE A 1 86 ? 5.871 2.464 -8.319 1.00 98.31 86 ILE A O 1
ATOM 637 N N . ALA A 1 87 ? 7.817 3.583 -8.426 1.00 98.75 87 ALA A N 1
ATOM 638 C CA . ALA A 1 87 ? 7.429 4.641 -7.498 1.00 98.75 87 ALA A CA 1
ATOM 639 C C . ALA A 1 87 ? 6.271 5.489 -8.047 1.00 98.75 87 ALA A C 1
ATOM 641 O O . ALA A 1 87 ? 5.315 5.778 -7.328 1.00 98.75 87 ALA A O 1
ATOM 642 N N . ARG A 1 88 ? 6.315 5.844 -9.335 1.00 98.69 88 ARG A N 1
ATOM 643 C CA . ARG A 1 88 ? 5.216 6.542 -10.014 1.00 98.69 88 ARG A CA 1
ATOM 644 C C . ARG A 1 88 ? 3.939 5.706 -10.005 1.00 98.69 88 ARG A C 1
ATOM 646 O O . ARG A 1 88 ? 2.881 6.235 -9.672 1.00 98.69 88 ARG A O 1
ATOM 653 N N . ASP A 1 89 ? 4.041 4.416 -10.303 1.00 98.62 89 ASP A N 1
ATOM 654 C CA . ASP A 1 89 ? 2.912 3.485 -10.260 1.00 98.62 89 ASP A CA 1
ATOM 655 C C . ASP A 1 89 ? 2.306 3.381 -8.853 1.00 98.62 89 ASP A C 1
ATOM 657 O O . ASP A 1 89 ? 1.087 3.443 -8.716 1.00 98.62 89 ASP A O 1
ATOM 661 N N . ASN A 1 90 ? 3.128 3.306 -7.795 1.00 98.50 90 ASN A N 1
ATOM 662 C CA . ASN A 1 90 ? 2.645 3.322 -6.404 1.00 98.50 90 ASN A CA 1
ATOM 663 C C . ASN A 1 90 ? 1.799 4.564 -6.112 1.00 98.50 90 ASN A C 1
ATOM 665 O O . ASN A 1 90 ? 0.712 4.459 -5.548 1.00 98.50 90 ASN A O 1
ATOM 669 N N . LEU A 1 91 ? 2.297 5.737 -6.506 1.00 98.69 91 LEU A N 1
ATOM 670 C CA . LEU A 1 91 ? 1.621 7.008 -6.258 1.00 98.69 91 LEU A CA 1
ATOM 671 C C . LEU A 1 91 ? 0.327 7.132 -7.066 1.00 98.69 91 LEU A C 1
ATOM 673 O O . LEU A 1 91 ? -0.665 7.643 -6.552 1.00 98.69 91 LEU A O 1
ATOM 677 N N . ARG A 1 92 ? 0.307 6.633 -8.305 1.00 98.62 92 ARG A N 1
ATOM 678 C CA . ARG A 1 92 ? -0.910 6.601 -9.125 1.00 98.62 92 ARG A CA 1
ATOM 679 C C . ARG A 1 92 ? -1.953 5.650 -8.551 1.00 98.62 92 ARG A C 1
ATOM 681 O O . ARG A 1 92 ? -3.112 6.033 -8.460 1.00 98.62 92 ARG A O 1
ATOM 688 N N . ILE A 1 93 ? -1.561 4.450 -8.123 1.00 98.38 93 ILE A N 1
ATOM 689 C CA . ILE A 1 93 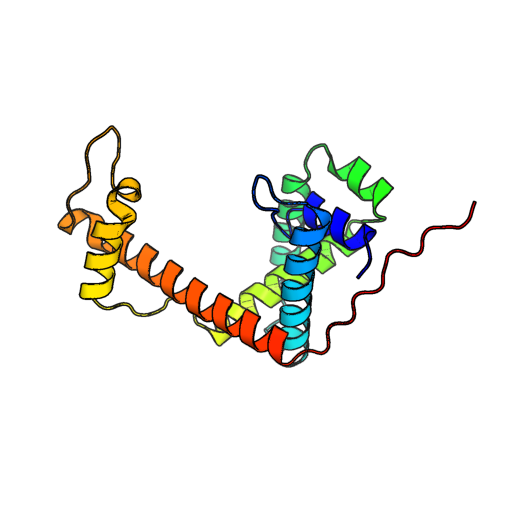? -2.478 3.528 -7.439 1.00 98.38 93 ILE A CA 1
ATOM 690 C C . ILE A 1 93 ? -3.052 4.206 -6.191 1.00 98.38 93 ILE A C 1
ATOM 692 O O . ILE A 1 93 ? -4.268 4.261 -6.040 1.00 98.38 93 ILE A O 1
ATOM 696 N N . ALA A 1 94 ? -2.206 4.799 -5.342 1.00 97.50 94 ALA A N 1
ATOM 697 C CA . ALA A 1 94 ? -2.662 5.477 -4.130 1.00 97.50 94 ALA A CA 1
ATOM 698 C C . ALA A 1 94 ? -3.660 6.610 -4.437 1.00 97.50 94 ALA A C 1
ATOM 700 O O . ALA A 1 94 ? -4.757 6.629 -3.882 1.00 97.50 94 ALA A O 1
ATOM 701 N N . ALA A 1 95 ? -3.330 7.493 -5.385 1.00 97.81 95 ALA A N 1
ATOM 702 C CA . ALA A 1 95 ? -4.200 8.597 -5.790 1.00 97.81 95 ALA A CA 1
ATOM 703 C C . ALA A 1 95 ? -5.543 8.111 -6.357 1.00 97.81 95 ALA A C 1
ATOM 705 O O . ALA A 1 95 ? -6.591 8.687 -6.068 1.00 97.81 95 ALA A O 1
ATOM 706 N N . TYR A 1 96 ? -5.520 7.035 -7.142 1.00 97.69 96 TYR A N 1
ATOM 707 C CA . TYR A 1 96 ? -6.724 6.425 -7.689 1.00 97.69 96 TYR A CA 1
ATOM 708 C C . TYR A 1 96 ? -7.638 5.863 -6.594 1.00 97.69 96 TYR A C 1
ATOM 710 O O . TYR A 1 96 ? -8.840 6.134 -6.582 1.00 97.69 96 TYR A O 1
ATOM 718 N N . ILE A 1 97 ? -7.070 5.110 -5.650 1.00 96.75 97 ILE A N 1
ATOM 719 C CA . ILE A 1 97 ? -7.801 4.543 -4.513 1.00 96.75 97 ILE A CA 1
ATOM 720 C C . ILE A 1 97 ? -8.387 5.661 -3.640 1.00 96.75 97 ILE A C 1
ATOM 722 O O . ILE A 1 97 ? -9.558 5.595 -3.264 1.00 96.75 97 ILE A O 1
ATOM 726 N N . ASP A 1 98 ? -7.624 6.722 -3.378 1.00 95.62 98 ASP A N 1
ATOM 727 C CA . ASP A 1 98 ? -8.089 7.885 -2.619 1.00 95.62 98 ASP A CA 1
ATOM 728 C C . ASP A 1 98 ? -9.233 8.623 -3.321 1.00 95.62 98 ASP A C 1
ATOM 730 O O . ASP A 1 98 ? -10.218 8.979 -2.675 1.00 95.62 98 ASP A O 1
ATOM 734 N N . GLN A 1 99 ? -9.161 8.799 -4.642 1.00 94.31 99 GLN A N 1
ATOM 735 C CA . GLN A 1 99 ? -10.242 9.400 -5.423 1.00 94.31 99 GLN A CA 1
ATOM 736 C C . GLN A 1 99 ? -11.502 8.524 -5.429 1.00 94.31 99 GLN A C 1
ATOM 738 O O . GLN A 1 99 ? -12.616 9.043 -5.351 1.00 94.31 99 GLN A O 1
ATOM 743 N N . ARG A 1 100 ? -11.341 7.201 -5.542 1.00 94.56 100 ARG A N 1
ATOM 744 C CA . ARG A 1 100 ? -12.460 6.261 -5.693 1.00 94.56 100 ARG A CA 1
ATOM 745 C C . ARG A 1 100 ? -13.190 5.984 -4.381 1.00 94.56 100 ARG A C 1
ATOM 747 O O . ARG A 1 100 ? -14.412 5.863 -4.389 1.00 94.56 100 ARG A O 1
ATOM 754 N N . PHE A 1 101 ? -12.458 5.862 -3.277 1.00 93.25 101 PHE A N 1
ATOM 755 C CA . PHE A 1 101 ? -13.006 5.441 -1.982 1.00 93.25 101 PHE A CA 1
ATOM 756 C C . PHE A 1 101 ? -12.983 6.545 -0.919 1.00 93.25 101 PHE A C 1
ATOM 758 O O . PHE A 1 101 ? -13.457 6.330 0.196 1.00 93.25 101 PHE A O 1
ATOM 765 N N . GLY A 1 102 ? -12.436 7.719 -1.247 1.00 90.44 102 GLY A N 1
ATOM 766 C CA . GLY A 1 102 ? -12.149 8.773 -0.279 1.00 90.44 102 GLY A CA 1
ATOM 767 C C . GLY A 1 102 ? -10.957 8.421 0.615 1.00 90.44 102 GLY A C 1
ATOM 768 O O . GLY A 1 102 ? -10.468 7.292 0.619 1.00 90.44 102 GLY A O 1
ATOM 769 N N . ILE A 1 103 ? -10.485 9.390 1.399 1.00 84.81 103 ILE A N 1
ATOM 770 C CA . ILE A 1 103 ? -9.382 9.213 2.370 1.00 84.81 103 ILE A CA 1
ATOM 771 C C . ILE A 1 103 ? -9.931 8.822 3.757 1.00 84.81 103 ILE A C 1
ATOM 773 O O . ILE A 1 103 ? -9.233 8.236 4.581 1.00 84.81 103 ILE A O 1
ATOM 777 N N . THR A 1 104 ? -11.211 9.100 4.016 1.00 83.62 104 THR A N 1
ATOM 778 C CA . THR A 1 104 ? -11.895 8.802 5.280 1.00 83.62 104 THR A CA 1
ATOM 779 C C . THR A 1 104 ? -13.291 8.273 4.990 1.00 83.62 104 THR A C 1
ATOM 781 O O . THR A 1 104 ? -14.000 8.827 4.150 1.00 83.62 104 THR A O 1
ATOM 784 N N . VAL A 1 105 ? -13.685 7.216 5.698 1.00 89.00 105 VAL A N 1
ATOM 785 C CA . VAL A 1 105 ? -15.029 6.641 5.626 1.00 89.00 105 VAL A CA 1
ATOM 786 C C . VAL A 1 105 ? -15.755 6.993 6.917 1.00 89.00 105 VAL A C 1
ATOM 788 O O . VAL A 1 105 ? -15.209 6.835 8.006 1.00 89.00 105 VAL A O 1
ATOM 791 N N . GLN A 1 106 ? -16.978 7.506 6.801 1.00 90.00 106 GLN A N 1
ATOM 792 C CA . GLN A 1 106 ? -17.793 7.806 7.977 1.00 90.00 106 GLN A CA 1
ATOM 793 C C . GLN A 1 106 ? -18.172 6.502 8.684 1.00 90.00 106 GLN A C 1
ATOM 795 O O . GLN A 1 106 ? -18.605 5.552 8.032 1.00 90.00 106 GLN A O 1
ATOM 800 N N . VAL A 1 107 ? -18.006 6.481 10.005 1.00 94.25 107 VAL A N 1
ATOM 801 C CA . VAL A 1 107 ? -18.384 5.370 10.887 1.00 94.25 107 VAL A CA 1
ATOM 802 C C . VAL A 1 107 ? -19.290 5.898 11.993 1.00 94.25 107 VAL A C 1
ATOM 804 O O . VAL A 1 107 ? -19.108 7.028 12.458 1.00 94.25 107 VAL A O 1
ATOM 807 N N . SER A 1 108 ? -20.281 5.107 12.388 1.00 96.50 108 SER A N 1
ATOM 808 C CA . SER A 1 108 ? -21.224 5.463 13.449 1.00 96.50 108 SER A CA 1
ATOM 809 C C . SER A 1 108 ? -20.575 5.362 14.832 1.00 96.50 108 SER A C 1
ATOM 811 O O . SER A 1 108 ? -19.597 4.641 15.021 1.00 96.50 108 SER A O 1
ATOM 813 N N . ASP A 1 109 ? -21.138 6.039 15.834 1.00 96.12 109 ASP A N 1
ATOM 814 C CA . ASP A 1 109 ? -20.638 5.940 17.214 1.00 96.12 109 ASP A CA 1
ATOM 815 C C . ASP A 1 109 ? -20.719 4.508 17.767 1.00 96.12 109 ASP A C 1
ATOM 817 O O . ASP A 1 109 ? -19.868 4.096 18.556 1.00 96.12 109 ASP A O 1
ATOM 821 N N . GLU A 1 110 ? -21.687 3.717 17.298 1.00 96.56 110 GLU A N 1
ATOM 822 C CA . GLU A 1 110 ? -21.792 2.294 17.623 1.00 96.56 110 GLU A CA 1
ATOM 823 C C . GLU A 1 110 ? -20.618 1.494 17.042 1.00 96.56 110 GLU A C 1
ATOM 825 O O . GLU A 1 110 ? -20.016 0.686 17.749 1.00 96.56 110 GLU A O 1
ATOM 830 N N . GLU A 1 111 ? -20.237 1.749 15.786 1.00 95.94 111 GLU A N 1
ATOM 831 C CA . GLU A 1 111 ? -19.063 1.123 15.166 1.00 95.94 111 GLU A CA 1
ATOM 832 C C . GLU A 1 111 ? -17.772 1.514 15.898 1.00 95.94 111 GLU A C 1
ATOM 834 O O . GLU A 1 111 ? -16.909 0.662 16.114 1.00 95.94 111 GLU A O 1
ATOM 839 N N . VAL A 1 112 ? -17.655 2.768 16.352 1.00 97.69 112 VAL A N 1
ATOM 840 C CA . VAL A 1 112 ? -16.512 3.233 17.157 1.00 97.69 112 VAL A CA 1
ATOM 841 C C . VAL A 1 112 ? -16.440 2.503 18.501 1.00 97.69 112 VAL A C 1
ATOM 843 O O . VAL A 1 112 ? -15.378 1.999 18.875 1.00 97.69 112 VAL A O 1
ATOM 846 N N . ALA A 1 113 ? -17.564 2.402 19.217 1.00 96.81 113 ALA A N 1
ATOM 847 C CA . ALA A 1 113 ? -17.641 1.675 20.483 1.00 96.81 113 ALA A CA 1
ATOM 848 C C . ALA A 1 113 ? -17.373 0.173 20.297 1.00 96.81 113 ALA A C 1
ATOM 850 O O . ALA A 1 113 ? -16.735 -0.469 21.137 1.00 96.81 113 ALA A O 1
ATOM 851 N N . ASN A 1 114 ? -17.831 -0.408 19.187 1.00 97.00 114 ASN A N 1
ATOM 852 C CA . ASN A 1 114 ? -17.560 -1.799 18.860 1.00 97.00 114 ASN A CA 1
ATOM 853 C C . ASN A 1 114 ? -16.080 -2.044 18.547 1.00 97.00 114 ASN A C 1
ATOM 855 O O . ASN A 1 114 ? -15.513 -3.007 19.064 1.00 97.00 114 ASN A O 1
ATOM 859 N N . TYR A 1 115 ? -15.446 -1.165 17.765 1.00 97.00 115 TYR A N 1
ATOM 860 C CA . TYR A 1 115 ? -14.017 -1.255 17.467 1.00 97.00 115 TYR A CA 1
ATOM 861 C C . TYR A 1 115 ? -13.197 -1.242 18.758 1.00 97.00 115 TYR A C 1
ATOM 863 O O . TYR A 1 115 ? -12.412 -2.156 18.986 1.00 97.00 115 TYR A O 1
ATOM 871 N N . TYR A 1 116 ? -13.441 -0.270 19.644 1.00 97.00 116 TYR A N 1
ATOM 872 C CA . TYR A 1 116 ? -12.728 -0.158 20.918 1.00 97.00 116 TYR A CA 1
ATOM 873 C C . TYR A 1 116 ? -12.813 -1.444 21.759 1.00 97.00 116 TYR A C 1
ATOM 875 O O . TYR A 1 116 ? -11.791 -1.951 22.210 1.00 97.00 116 TYR A O 1
ATOM 883 N N . ARG A 1 117 ? -14.016 -2.016 21.919 1.00 95.81 117 ARG A N 1
ATOM 884 C CA . ARG A 1 117 ? -14.214 -3.245 22.713 1.00 95.81 117 ARG A CA 1
ATOM 885 C C . ARG A 1 117 ? -13.555 -4.476 22.094 1.00 95.81 117 ARG A C 1
ATOM 887 O O . ARG A 1 117 ? -13.076 -5.341 22.814 1.00 95.81 117 ARG A O 1
ATOM 894 N N . THR A 1 118 ? -13.580 -4.587 20.768 1.00 96.81 118 THR A N 1
ATOM 895 C CA . THR A 1 118 ? -13.045 -5.760 20.052 1.00 96.81 118 THR A CA 1
ATOM 896 C C . THR A 1 118 ? -11.534 -5.685 19.831 1.00 96.81 118 THR A C 1
ATOM 898 O O . THR A 1 118 ? -10.905 -6.719 19.622 1.00 96.81 118 THR A O 1
ATOM 901 N N . HIS A 1 119 ? -10.949 -4.490 19.949 1.00 96.44 119 HIS A N 1
ATOM 902 C CA . HIS A 1 119 ? -9.523 -4.211 19.767 1.00 96.44 119 HIS A CA 1
ATOM 903 C C . HIS A 1 119 ? -8.886 -3.625 21.034 1.00 96.44 119 HIS A C 1
ATOM 905 O O . HIS A 1 119 ? -7.983 -2.795 20.947 1.00 96.44 119 HIS A O 1
ATOM 911 N N . GLU A 1 120 ? -9.338 -4.043 22.220 1.00 94.19 120 GLU A N 1
ATOM 912 C CA . GLU A 1 120 ? -8.924 -3.454 23.504 1.00 94.19 120 GLU A CA 1
ATOM 913 C C . GLU A 1 120 ? -7.395 -3.375 23.661 1.00 94.19 120 GLU A C 1
ATOM 915 O O . GLU A 1 120 ? -6.863 -2.357 24.098 1.00 94.19 120 GLU A O 1
ATOM 920 N N . ALA A 1 121 ? -6.679 -4.403 23.196 1.00 95.00 121 ALA A N 1
ATOM 921 C CA . ALA A 1 121 ? -5.220 -4.466 23.245 1.00 95.00 121 ALA A CA 1
ATOM 922 C C . ALA A 1 121 ? -4.515 -3.298 22.520 1.00 95.00 121 ALA A C 1
ATOM 924 O O . ALA A 1 121 ? -3.394 -2.953 22.885 1.00 95.00 121 ALA A O 1
ATOM 925 N N . GLU A 1 122 ? -5.147 -2.661 21.525 1.00 94.56 122 GLU A N 1
ATOM 926 C CA . GLU A 1 122 ? -4.610 -1.461 20.857 1.00 94.56 122 GLU A CA 1
ATOM 927 C C . GLU A 1 122 ? -4.663 -0.208 21.748 1.00 94.56 122 GLU A C 1
ATOM 929 O O . GLU A 1 122 ? -3.927 0.758 21.519 1.00 94.56 122 GLU A O 1
ATOM 934 N N . PHE A 1 123 ? -5.524 -0.224 22.767 1.00 95.62 123 PHE A N 1
ATOM 935 C CA . PHE A 1 123 ? -5.749 0.864 23.720 1.00 95.62 123 PHE A CA 1
ATOM 936 C C . PHE A 1 123 ? -5.111 0.594 25.088 1.00 95.62 123 PHE A C 1
ATOM 938 O O . PHE A 1 123 ? -5.119 1.472 25.951 1.00 95.62 123 PHE A O 1
ATOM 945 N N . THR A 1 124 ? -4.510 -0.580 25.282 1.00 95.12 124 THR A N 1
ATOM 946 C CA . THR A 1 124 ? -3.751 -0.923 26.485 1.00 95.12 124 THR A CA 1
ATOM 947 C C . THR A 1 124 ? -2.302 -0.453 26.367 1.00 95.12 124 THR A C 1
ATOM 949 O O . THR A 1 124 ? -1.574 -0.827 25.447 1.00 95.12 124 THR A O 1
ATOM 952 N N . ARG A 1 125 ? -1.834 0.348 27.329 1.00 89.50 125 ARG A N 1
ATOM 953 C CA . ARG A 1 125 ? -0.427 0.766 27.442 1.00 89.50 125 ARG A CA 1
ATOM 954 C C . ARG A 1 125 ? 0.085 0.477 28.842 1.00 89.50 125 ARG A C 1
ATOM 956 O O . ARG A 1 125 ? -0.520 0.880 29.822 1.00 89.50 125 ARG A O 1
ATOM 963 N N . GLY A 1 126 ? 1.208 -0.235 28.942 1.00 88.62 126 GLY A N 1
ATOM 964 C CA . GLY A 1 126 ? 1.795 -0.574 30.245 1.00 88.62 126 GLY A CA 1
ATOM 965 C C . GLY A 1 126 ? 0.904 -1.455 31.133 1.00 88.62 126 GLY A C 1
ATOM 966 O O . GLY A 1 126 ? 1.106 -1.477 32.339 1.00 88.62 126 GLY A O 1
ATOM 967 N N . GLY A 1 127 ? -0.065 -2.172 30.550 1.00 90.31 127 GLY A N 1
ATOM 968 C CA . GLY A 1 127 ? -1.037 -2.991 31.283 1.00 90.31 127 GLY A CA 1
ATOM 969 C C . GLY A 1 127 ? -2.326 -2.263 31.676 1.00 90.31 127 GLY A C 1
ATOM 970 O O . GLY A 1 127 ? -3.241 -2.914 32.168 1.00 90.31 127 GLY A O 1
ATOM 971 N N . GLU A 1 128 ? -2.435 -0.958 31.415 1.00 93.62 128 GLU A N 1
ATOM 972 C CA . GLU A 1 128 ? -3.649 -0.176 31.666 1.00 93.62 128 GLU A CA 1
ATOM 973 C C . GLU A 1 128 ? -4.361 0.156 30.352 1.00 93.62 128 GLU A C 1
ATOM 975 O O . GLU A 1 128 ? -3.754 0.677 29.412 1.00 93.62 128 GLU A O 1
ATOM 980 N N . THR A 1 129 ? -5.655 -0.156 30.278 1.00 94.44 129 THR A N 1
ATOM 981 C CA . THR A 1 129 ? -6.506 0.188 29.134 1.00 94.44 129 THR A CA 1
ATOM 982 C C . THR A 1 129 ? -7.018 1.620 29.286 1.00 94.44 129 THR A C 1
ATOM 984 O O . THR A 1 129 ? -7.667 1.953 30.277 1.00 94.44 129 THR A O 1
ATOM 987 N N . ILE A 1 130 ? -6.729 2.468 28.293 1.00 94.69 130 ILE A N 1
ATOM 988 C CA . ILE A 1 130 ? -7.236 3.847 28.216 1.00 94.69 130 ILE A CA 1
ATOM 989 C C . ILE A 1 130 ? -8.762 3.812 28.135 1.00 94.69 130 ILE A C 1
ATOM 991 O O . ILE A 1 130 ? -9.287 3.085 27.304 1.00 94.69 130 ILE A O 1
ATOM 995 N N . LEU A 1 131 ? -9.465 4.623 28.929 1.00 95.19 131 LEU A N 1
ATOM 996 C CA . LEU A 1 131 ? -10.930 4.674 28.925 1.00 95.19 131 LEU A CA 1
ATOM 997 C C . LEU A 1 131 ? -11.499 5.050 27.549 1.00 95.19 131 LEU A C 1
ATOM 999 O O . LEU A 1 131 ? -10.906 5.824 26.798 1.00 95.19 131 LEU A O 1
ATOM 1003 N N . PHE A 1 132 ? -12.698 4.543 27.242 1.00 95.12 132 PHE A N 1
ATOM 1004 C CA . PHE A 1 132 ? -13.339 4.776 25.945 1.00 95.12 132 PHE A CA 1
ATOM 1005 C C . PHE A 1 132 ? -13.470 6.266 25.609 1.00 95.12 132 PHE A C 1
ATOM 1007 O O . PHE A 1 132 ? -13.169 6.649 24.483 1.00 95.12 132 PHE A O 1
ATOM 1014 N N . GLU A 1 133 ? -13.866 7.095 26.580 1.00 94.94 133 GLU A N 1
ATOM 1015 C CA . GLU A 1 133 ? -14.045 8.546 26.417 1.00 94.94 133 GLU A CA 1
ATOM 1016 C C . GLU A 1 133 ? -12.772 9.236 25.902 1.00 94.94 133 GLU A C 1
ATOM 1018 O O . GLU A 1 133 ? -12.835 10.062 24.990 1.00 94.94 133 GLU A O 1
ATOM 1023 N N . ASP A 1 134 ? -11.609 8.813 26.400 1.00 96.12 134 ASP A N 1
ATOM 1024 C CA . ASP A 1 134 ? -10.301 9.320 25.980 1.00 96.12 134 ASP A CA 1
ATOM 1025 C C . ASP A 1 134 ? -9.823 8.685 24.661 1.00 96.12 134 ASP A C 1
ATOM 1027 O O . ASP A 1 134 ? -9.013 9.256 23.924 1.00 96.12 134 ASP A O 1
ATOM 1031 N N . ALA A 1 135 ? -10.332 7.495 24.330 1.00 96.06 135 ALA A N 1
ATOM 1032 C CA . ALA A 1 135 ? -9.963 6.738 23.140 1.00 96.06 135 ALA A CA 1
ATOM 1033 C C . ALA A 1 135 ? -10.819 7.055 21.899 1.00 96.06 135 ALA A C 1
ATOM 1035 O O . ALA A 1 135 ? -10.392 6.708 20.794 1.00 96.06 135 ALA A O 1
ATOM 1036 N N . VAL A 1 136 ? -11.979 7.723 22.030 1.00 96.50 136 VAL A N 1
ATOM 1037 C CA . VAL A 1 136 ? -12.985 7.890 20.952 1.00 96.50 136 VAL A CA 1
ATOM 1038 C C . VAL A 1 136 ? -12.376 8.363 19.635 1.00 96.50 136 VAL A C 1
ATOM 1040 O O . VAL A 1 136 ? -12.633 7.769 18.589 1.00 96.50 136 VAL A O 1
ATOM 1043 N N . ALA A 1 137 ? -11.549 9.411 19.657 1.00 95.44 137 ALA A N 1
ATOM 1044 C CA . ALA A 1 137 ? -10.966 9.967 18.434 1.00 95.44 137 ALA A CA 1
ATOM 1045 C C . ALA A 1 137 ? -10.051 8.957 17.720 1.00 95.44 137 ALA A C 1
ATOM 1047 O O . ALA A 1 137 ? -10.103 8.810 16.497 1.00 95.44 137 ALA A O 1
ATOM 1048 N N . THR A 1 138 ? -9.246 8.221 18.492 1.00 95.69 138 THR A N 1
ATOM 1049 C CA . THR A 1 138 ? -8.345 7.197 17.952 1.00 95.69 138 THR A CA 1
ATOM 1050 C C . THR A 1 138 ? -9.142 5.989 17.469 1.00 95.69 138 THR A C 1
ATOM 1052 O O . THR A 1 138 ? -8.927 5.540 16.346 1.00 95.69 138 THR A O 1
ATOM 1055 N N . ALA A 1 139 ? -10.103 5.506 18.259 1.00 96.62 139 ALA A N 1
ATOM 1056 C CA . ALA A 1 139 ? -10.988 4.407 17.885 1.00 96.62 139 ALA A CA 1
ATOM 1057 C C . ALA A 1 139 ? -11.766 4.723 16.601 1.00 96.62 139 ALA A C 1
ATOM 1059 O O . ALA A 1 139 ? -11.817 3.890 15.701 1.00 96.62 139 ALA A O 1
ATOM 1060 N N . ARG A 1 140 ? -12.278 5.951 16.450 1.00 97.00 140 ARG A N 1
ATOM 1061 C CA . ARG A 1 140 ? -12.972 6.393 15.233 1.00 97.00 140 ARG A CA 1
ATOM 1062 C C . ARG A 1 140 ? -12.059 6.389 14.017 1.00 97.00 140 ARG A C 1
ATOM 1064 O O . ARG A 1 140 ? -12.444 5.877 12.967 1.00 97.00 140 ARG A O 1
ATOM 1071 N N . GLN A 1 141 ? -10.843 6.914 14.152 1.00 95.12 141 GLN A N 1
ATOM 1072 C CA . GLN A 1 141 ? -9.873 6.892 13.059 1.00 95.12 141 GLN A CA 1
ATOM 1073 C C . GLN A 1 141 ? -9.525 5.457 12.643 1.00 95.12 141 GLN A C 1
ATOM 1075 O O . GLN A 1 141 ? -9.454 5.158 11.450 1.00 95.12 141 GLN A O 1
ATOM 1080 N N . ARG A 1 142 ? -9.313 4.564 13.614 1.00 95.44 142 ARG A N 1
ATOM 1081 C CA . ARG A 1 142 ? -8.974 3.160 13.362 1.00 95.44 142 ARG A CA 1
ATOM 1082 C C . ARG A 1 142 ? -10.133 2.397 12.722 1.00 95.44 142 ARG A C 1
ATOM 1084 O O . ARG A 1 142 ? -9.924 1.783 11.680 1.00 95.44 142 ARG A O 1
ATOM 1091 N N . ALA A 1 143 ? -11.346 2.553 13.246 1.00 96.06 143 ALA A N 1
ATOM 1092 C CA . ALA A 1 143 ? -12.563 1.982 12.677 1.00 96.06 143 ALA A CA 1
ATOM 1093 C C . ALA A 1 143 ? -12.808 2.462 11.237 1.00 96.06 143 ALA A C 1
ATOM 1095 O O . ALA A 1 143 ? -13.067 1.650 10.351 1.00 96.06 143 ALA A O 1
ATOM 1096 N N . SER A 1 144 ? -12.648 3.764 10.962 1.00 95.25 144 SER A N 1
ATOM 1097 C CA . SER A 1 144 ? -12.722 4.308 9.596 1.00 95.25 144 SER A CA 1
ATOM 1098 C C . SER A 1 144 ? -11.684 3.660 8.674 1.00 95.25 144 SER A C 1
ATOM 1100 O O . SER A 1 144 ? -11.999 3.290 7.542 1.00 95.25 144 SER A O 1
ATOM 1102 N N . ASN A 1 145 ? -10.441 3.508 9.140 1.00 94.38 145 ASN A N 1
ATOM 1103 C CA . ASN A 1 145 ? -9.370 2.901 8.349 1.00 94.38 145 ASN A CA 1
ATOM 1104 C C . ASN A 1 145 ? -9.643 1.418 8.053 1.00 94.38 145 ASN A C 1
ATOM 1106 O O . ASN A 1 145 ? -9.446 0.984 6.918 1.00 94.38 145 ASN A O 1
ATOM 1110 N N . GLU A 1 146 ? -10.119 0.654 9.040 1.00 94.69 146 GLU A N 1
ATOM 1111 C CA . GLU A 1 146 ? -10.511 -0.746 8.854 1.00 94.69 146 GLU A CA 1
ATOM 1112 C C . GLU A 1 146 ? -11.678 -0.863 7.873 1.00 94.69 146 GLU A C 1
ATOM 1114 O O . GLU A 1 146 ? -11.609 -1.630 6.911 1.00 94.69 146 GLU A O 1
ATOM 1119 N N . ARG A 1 147 ? -12.718 -0.040 8.051 1.00 94.50 147 ARG A N 1
ATOM 1120 C CA . ARG A 1 147 ? -13.881 -0.018 7.163 1.00 94.50 147 ARG A CA 1
ATOM 1121 C C . ARG A 1 147 ? -13.475 0.280 5.724 1.00 94.50 147 ARG A C 1
ATOM 1123 O O . ARG A 1 147 ? -13.908 -0.410 4.802 1.00 94.50 147 ARG A O 1
ATOM 1130 N N . ARG A 1 148 ? -12.612 1.280 5.532 1.00 94.75 148 ARG A N 1
ATOM 1131 C CA . ARG A 1 148 ? -12.059 1.630 4.222 1.00 94.75 148 ARG A CA 1
ATOM 1132 C C . ARG A 1 148 ? -11.292 0.463 3.608 1.00 94.75 148 ARG A C 1
ATOM 1134 O O . ARG A 1 148 ? -11.510 0.144 2.442 1.00 94.75 148 ARG A O 1
ATOM 1141 N N . ARG A 1 149 ? -10.425 -0.191 4.386 1.00 94.38 149 ARG A N 1
ATOM 1142 C CA . ARG A 1 149 ? -9.670 -1.364 3.933 1.00 94.38 149 ARG A CA 1
ATOM 1143 C C . ARG A 1 149 ? -10.603 -2.495 3.505 1.00 94.38 149 ARG A C 1
ATOM 1145 O O . ARG A 1 149 ? -10.421 -3.031 2.422 1.00 94.38 149 ARG A O 1
ATOM 1152 N N . ALA A 1 150 ? -11.648 -2.788 4.278 1.00 95.00 150 ALA A N 1
ATOM 1153 C CA . ALA A 1 150 ? -12.624 -3.821 3.935 1.00 95.00 150 ALA A CA 1
ATOM 1154 C C . ALA A 1 150 ? -13.357 -3.536 2.609 1.00 95.00 150 ALA A C 1
ATOM 1156 O O . ALA A 1 150 ? -13.596 -4.458 1.826 1.00 95.00 150 ALA A O 1
ATOM 1157 N N . ILE A 1 151 ? -13.689 -2.267 2.337 1.00 95.56 151 ILE A N 1
ATOM 1158 C CA . ILE A 1 151 ? -14.300 -1.839 1.068 1.00 95.56 151 ILE A CA 1
ATOM 1159 C C . ILE A 1 151 ? -13.329 -2.050 -0.102 1.00 95.56 151 ILE A C 1
ATOM 1161 O O . ILE A 1 151 ? -13.721 -2.611 -1.126 1.00 95.56 151 ILE A O 1
ATOM 1165 N N . ILE A 1 152 ? -12.067 -1.636 0.052 1.00 96.12 152 ILE A N 1
ATOM 1166 C CA . ILE A 1 152 ? -11.028 -1.809 -0.976 1.00 96.12 152 ILE A CA 1
ATOM 1167 C C . ILE A 1 152 ? -10.771 -3.298 -1.230 1.00 96.12 152 ILE A C 1
ATOM 1169 O O . ILE A 1 152 ? -10.786 -3.730 -2.380 1.00 96.12 152 ILE A O 1
ATOM 1173 N N . ASP A 1 153 ? -10.622 -4.100 -0.175 1.00 95.56 153 ASP A N 1
ATOM 1174 C CA . ASP A 1 153 ? -10.393 -5.542 -0.278 1.00 95.56 153 ASP A CA 1
ATOM 1175 C C . ASP A 1 153 ? -11.558 -6.242 -0.996 1.00 95.56 153 ASP A C 1
ATOM 1177 O O . ASP A 1 153 ? -11.343 -7.156 -1.796 1.00 95.56 153 ASP A O 1
ATOM 1181 N N . GLN A 1 154 ? -12.803 -5.818 -0.744 1.00 96.19 154 GLN A N 1
ATOM 1182 C CA . GLN A 1 154 ? -13.961 -6.330 -1.481 1.00 96.19 154 GLN A CA 1
ATOM 1183 C C . GLN A 1 154 ? -13.901 -5.953 -2.958 1.00 96.19 154 GLN A C 1
ATOM 1185 O O . GLN A 1 154 ? -14.109 -6.807 -3.816 1.00 96.19 154 GLN A O 1
ATOM 1190 N N . TRP A 1 155 ? -13.572 -4.702 -3.265 1.00 96.31 155 TRP A N 1
ATOM 1191 C CA . TRP A 1 155 ? -13.439 -4.259 -4.645 1.00 96.31 155 TRP A CA 1
ATOM 1192 C C . TRP A 1 155 ? -12.343 -5.024 -5.402 1.00 96.31 155 TRP A C 1
ATOM 1194 O O . TRP A 1 155 ? -12.575 -5.437 -6.537 1.00 96.31 155 TRP A O 1
ATOM 1204 N N . ILE A 1 156 ? -11.192 -5.286 -4.778 1.00 96.25 156 ILE A N 1
ATOM 1205 C CA . ILE A 1 156 ? -10.118 -6.099 -5.366 1.00 96.25 156 ILE A CA 1
ATOM 1206 C C . ILE A 1 156 ? -10.602 -7.531 -5.638 1.00 96.25 156 ILE A C 1
ATOM 1208 O O . ILE A 1 156 ? -10.362 -8.069 -6.723 1.00 96.25 156 ILE A O 1
ATOM 1212 N N . ARG A 1 157 ? -11.346 -8.146 -4.706 1.00 95.56 157 ARG A N 1
ATOM 1213 C CA . ARG A 1 157 ? -11.980 -9.455 -4.949 1.00 95.56 157 ARG A CA 1
ATOM 1214 C C . ARG A 1 157 ? -12.910 -9.408 -6.160 1.00 95.56 157 ARG A C 1
ATOM 1216 O O . ARG A 1 157 ? -12.840 -10.295 -7.007 1.00 95.56 157 ARG A O 1
ATOM 1223 N N . ASP A 1 158 ? -13.715 -8.358 -6.290 1.00 95.44 158 ASP A N 1
ATOM 1224 C CA . ASP A 1 158 ? -14.611 -8.186 -7.434 1.00 95.44 158 ASP A CA 1
ATOM 1225 C C . ASP A 1 158 ? -13.853 -7.918 -8.745 1.00 95.44 158 ASP A C 1
ATOM 1227 O O . ASP A 1 158 ? -14.360 -8.215 -9.825 1.00 95.44 158 ASP A O 1
ATOM 1231 N N . LEU A 1 159 ? -12.663 -7.312 -8.704 1.00 94.69 159 LEU A N 1
ATOM 1232 C CA . LEU A 1 159 ? -11.802 -7.185 -9.884 1.00 94.69 159 LEU A CA 1
ATOM 1233 C C . LEU A 1 159 ? -11.285 -8.552 -10.327 1.00 94.69 159 LEU A C 1
ATOM 1235 O O . LEU A 1 159 ? -11.363 -8.878 -11.510 1.00 94.69 159 LEU A O 1
ATOM 1239 N N . ARG A 1 160 ? -10.818 -9.372 -9.380 1.00 93.94 160 ARG A N 1
ATOM 1240 C CA . ARG A 1 160 ? -10.319 -10.723 -9.666 1.00 93.94 160 ARG A CA 1
ATOM 1241 C C . ARG A 1 160 ? -11.370 -11.614 -10.307 1.00 93.94 160 ARG A C 1
ATOM 1243 O O . ARG A 1 160 ? -11.043 -12.343 -11.230 1.00 93.94 160 ARG A O 1
ATOM 1250 N N . THR A 1 161 ? -12.616 -11.561 -9.837 1.00 92.50 161 THR A N 1
ATOM 1251 C CA . THR A 1 161 ? -13.696 -12.404 -10.379 1.00 92.50 161 THR A CA 1
ATOM 1252 C C . THR A 1 161 ? -14.072 -12.048 -11.815 1.00 92.50 161 THR A C 1
ATOM 1254 O O . THR A 1 161 ? -14.593 -12.895 -12.534 1.00 92.50 161 THR A O 1
ATOM 1257 N N . ARG A 1 162 ? -13.819 -10.805 -12.241 1.00 91.19 162 ARG A N 1
ATOM 1258 C CA . ARG A 1 162 ? -14.117 -10.315 -13.595 1.00 91.19 162 ARG A CA 1
ATOM 1259 C C . ARG A 1 162 ? -12.930 -10.401 -14.550 1.00 91.19 162 ARG A C 1
ATOM 1261 O O . ARG A 1 162 ? -13.129 -10.285 -15.757 1.00 91.19 162 ARG A O 1
ATOM 1268 N N . ALA A 1 163 ? -11.717 -10.544 -14.027 1.00 86.94 163 ALA A N 1
ATOM 1269 C CA . ALA A 1 163 ? -10.503 -10.610 -14.822 1.00 86.94 163 ALA A CA 1
ATOM 1270 C C . ALA A 1 163 ? -10.213 -12.044 -15.278 1.00 86.94 163 ALA A C 1
ATOM 1272 O O . ALA A 1 163 ? -10.359 -12.993 -14.513 1.00 86.94 163 ALA A O 1
ATOM 1273 N N . ASP A 1 164 ? -9.730 -12.187 -16.510 1.00 82.12 164 ASP A N 1
ATOM 1274 C CA . ASP A 1 164 ? -9.156 -13.443 -16.985 1.00 82.12 164 ASP A CA 1
ATOM 1275 C C . ASP A 1 164 ? -7.673 -13.502 -16.585 1.00 82.12 164 ASP A C 1
ATOM 1277 O O . ASP A 1 164 ? -6.837 -12.770 -17.123 1.00 82.12 164 ASP A O 1
ATOM 1281 N N . VAL A 1 165 ? -7.349 -14.314 -15.574 1.00 79.38 165 VAL A N 1
ATOM 1282 C CA . VAL A 1 165 ? -5.991 -14.442 -15.026 1.00 79.38 165 VAL A CA 1
ATOM 1283 C C . VAL A 1 165 ? -5.389 -15.777 -15.451 1.00 79.38 165 VAL A C 1
ATOM 1285 O O . VAL A 1 165 ? -5.679 -16.820 -14.868 1.00 79.38 165 VAL A O 1
ATOM 1288 N N . ALA A 1 166 ? -4.479 -15.734 -16.425 1.00 77.31 166 ALA A N 1
ATOM 1289 C CA . ALA A 1 166 ? -3.692 -16.890 -16.837 1.00 77.31 166 ALA A CA 1
ATOM 1290 C C . ALA A 1 166 ? -2.342 -16.929 -16.100 1.00 77.31 166 ALA A C 1
ATOM 1292 O O . ALA A 1 166 ? -1.510 -16.027 -16.234 1.00 77.31 166 ALA A O 1
ATOM 1293 N N . LEU A 1 167 ? -2.109 -17.997 -15.334 1.00 74.31 167 LEU A N 1
ATOM 1294 C CA . LEU A 1 167 ? -0.811 -18.291 -14.729 1.00 74.31 167 LEU A CA 1
ATOM 1295 C C . LEU A 1 167 ? -0.058 -19.292 -15.600 1.00 74.31 167 LEU A C 1
ATOM 1297 O O . LEU A 1 167 ? -0.457 -20.449 -15.717 1.00 74.31 167 LEU A O 1
ATOM 1301 N N . ASN A 1 168 ? 1.058 -18.856 -16.179 1.00 72.50 168 ASN A N 1
ATOM 1302 C CA . ASN A 1 168 ? 1.933 -19.763 -16.910 1.00 72.50 168 ASN A CA 1
ATOM 1303 C C . ASN A 1 168 ? 2.781 -20.565 -15.911 1.00 72.50 168 ASN A C 1
ATOM 1305 O O . ASN A 1 168 ? 3.431 -19.951 -15.056 1.00 72.50 168 ASN A O 1
ATOM 1309 N N . PRO A 1 169 ? 2.812 -21.909 -15.998 1.00 60.22 169 PRO A N 1
ATOM 1310 C CA . PRO A 1 169 ? 3.722 -22.699 -15.184 1.00 60.22 169 PRO A CA 1
ATOM 1311 C C . PRO A 1 169 ? 5.164 -22.313 -15.521 1.00 60.22 169 PRO A C 1
ATOM 1313 O O . PRO A 1 169 ? 5.484 -22.009 -16.673 1.00 60.22 169 PRO A O 1
ATOM 1316 N N . ALA A 1 170 ? 6.043 -22.326 -14.518 1.00 57.19 170 ALA A N 1
ATOM 1317 C CA . ALA A 1 170 ? 7.466 -22.146 -14.761 1.00 57.19 170 ALA A CA 1
ATOM 1318 C C . ALA A 1 170 ? 7.928 -23.252 -15.717 1.00 57.19 170 ALA A C 1
ATOM 1320 O O . ALA A 1 170 ? 7.869 -24.434 -15.378 1.00 57.19 170 ALA A O 1
ATOM 1321 N N . THR A 1 171 ? 8.356 -22.883 -16.923 1.00 46.69 171 THR A N 1
ATOM 1322 C CA . THR A 1 171 ? 9.013 -23.820 -17.830 1.00 46.69 171 THR A CA 1
ATOM 1323 C C . THR A 1 171 ? 10.289 -24.285 -17.143 1.00 46.69 171 THR A C 1
ATOM 1325 O O . THR A 1 171 ? 11.233 -23.506 -17.002 1.00 46.69 171 THR A O 1
ATOM 1328 N N . ALA A 1 172 ? 10.306 -25.530 -16.667 1.00 43.41 172 ALA A N 1
ATOM 1329 C CA . ALA A 1 172 ? 11.543 -26.179 -16.273 1.00 43.41 172 ALA A CA 1
ATOM 1330 C C . ALA A 1 172 ? 12.438 -26.216 -17.516 1.00 43.41 172 ALA A C 1
ATOM 1332 O O . ALA A 1 172 ? 12.065 -26.816 -18.526 1.00 43.41 172 ALA A O 1
ATOM 1333 N N . SER A 1 173 ? 13.580 -25.530 -17.473 1.00 41.94 173 SER A N 1
ATOM 1334 C CA . SER A 1 173 ? 14.613 -25.716 -18.486 1.00 41.94 173 SER A CA 1
ATOM 1335 C C . SER A 1 173 ? 14.996 -27.197 -18.484 1.00 41.94 173 SER A C 1
ATOM 1337 O O . SER A 1 173 ? 15.399 -27.726 -17.448 1.00 41.94 173 SER A O 1
ATOM 1339 N N . ALA A 1 174 ? 14.790 -27.866 -19.619 1.00 34.34 174 ALA A N 1
ATOM 1340 C CA . ALA A 1 174 ? 15.258 -29.229 -19.851 1.00 34.34 174 ALA A CA 1
ATOM 1341 C C . ALA A 1 174 ? 16.798 -29.288 -19.707 1.00 34.34 174 ALA A C 1
ATOM 1343 O O . ALA A 1 174 ? 17.442 -28.262 -19.946 1.00 34.34 174 ALA A O 1
ATOM 1344 N N . PRO A 1 175 ? 17.357 -30.435 -19.269 1.00 50.78 175 PRO A N 1
ATOM 1345 C CA . PRO A 1 175 ? 18.764 -30.575 -18.880 1.00 50.78 175 PRO A CA 1
ATOM 1346 C C . PRO A 1 175 ? 19.762 -30.303 -20.009 1.00 50.78 175 PRO A C 1
ATOM 1348 O O . PRO A 1 175 ? 19.420 -30.559 -21.186 1.00 50.78 175 PRO A O 1
#

pLDDT: mean 93.22, std 10.27, range [34.34, 98.81]